Protein AF-A0A4Q1ET13-F1 (afdb_monomer_lite)

pLDDT: mean 77.53, std 10.31, range [45.59, 94.62]

Sequence (91 aa):
FQSIDLSPASIHDIHFLKDIKEQLSDCILLGDKGYLSSEAQVDLFNYANITLETPKRINQKDYKPQFCLFKKHRKRIETLFSQLCDQFMIR

Structure (mmCIF, N/CA/C/O backbone):
data_AF-A0A4Q1ET13-F1
#
_entry.id   AF-A0A4Q1ET13-F1
#
loop_
_atom_site.group_PDB
_atom_site.id
_atom_site.type_symbol
_atom_site.label_atom_id
_atom_site.label_alt_id
_atom_site.label_comp_id
_atom_site.label_asym_id
_atom_site.label_entity_id
_atom_site.label_seq_id
_atom_site.pdbx_PDB_ins_code
_atom_site.Cartn_x
_atom_site.Cartn_y
_atom_site.Cartn_z
_atom_site.occupancy
_atom_site.B_iso_or_equiv
_atom_site.auth_seq_id
_atom_site.auth_comp_id
_atom_site.auth_asym_id
_atom_site.auth_atom_id
_atom_site.pdbx_PDB_model_num
ATOM 1 N N . PHE A 1 1 ? -5.865 -20.126 10.890 1.00 45.59 1 PHE A N 1
ATOM 2 C CA . PHE A 1 1 ? -5.495 -20.345 9.480 1.00 45.59 1 PHE A CA 1
ATOM 3 C C . PHE A 1 1 ? -6.151 -19.249 8.673 1.00 45.59 1 PHE A C 1
ATOM 5 O O . PHE A 1 1 ? -7.343 -19.049 8.848 1.00 45.59 1 PHE A O 1
ATOM 12 N N . GLN A 1 2 ? -5.379 -18.499 7.893 1.00 57.72 2 GLN A N 1
ATOM 13 C CA . GLN A 1 2 ? -5.921 -17.477 7.002 1.00 57.72 2 GLN A CA 1
ATOM 14 C C . GLN A 1 2 ? -6.052 -18.112 5.618 1.00 57.72 2 GLN A C 1
ATOM 16 O O . GLN A 1 2 ? -5.081 -18.704 5.140 1.00 57.72 2 GLN A O 1
ATOM 21 N N . SER A 1 3 ? -7.254 -18.090 5.040 1.00 68.25 3 SER A N 1
ATOM 22 C CA . SER A 1 3 ? -7.478 -18.540 3.665 1.00 68.25 3 SER A CA 1
ATOM 23 C C . SER A 1 3 ? -6.675 -17.647 2.721 1.00 68.25 3 SER A C 1
ATOM 25 O O . SER A 1 3 ? -6.618 -16.431 2.898 1.00 68.25 3 SER A O 1
ATOM 27 N N . ILE A 1 4 ? -5.981 -18.266 1.767 1.00 66.69 4 ILE A N 1
ATOM 28 C CA . ILE A 1 4 ? -5.306 -17.556 0.682 1.00 66.69 4 ILE A CA 1
ATOM 29 C C . ILE A 1 4 ? -6.225 -17.672 -0.523 1.00 66.69 4 ILE A C 1
ATOM 31 O O . ILE A 1 4 ? -6.371 -18.762 -1.074 1.00 66.69 4 ILE A O 1
ATOM 35 N N . ASP A 1 5 ? -6.826 -16.555 -0.912 1.00 74.75 5 ASP A N 1
ATOM 36 C CA . ASP A 1 5 ? -7.670 -16.466 -2.096 1.00 74.75 5 ASP A CA 1
ATOM 37 C C . ASP A 1 5 ? -6.846 -15.934 -3.273 1.00 74.75 5 ASP A C 1
ATOM 39 O O . ASP A 1 5 ? -6.112 -14.950 -3.152 1.00 74.75 5 ASP A O 1
ATOM 43 N N . LEU A 1 6 ? -6.938 -16.619 -4.414 1.00 77.94 6 LEU A N 1
ATOM 44 C CA . LEU A 1 6 ? -6.227 -16.277 -5.644 1.00 77.94 6 LEU A CA 1
ATOM 45 C C . LEU A 1 6 ? -7.247 -15.967 -6.737 1.00 77.94 6 LEU A C 1
ATOM 47 O O . LEU A 1 6 ? -8.114 -16.789 -7.032 1.00 77.94 6 LEU A O 1
ATOM 51 N N . SER A 1 7 ? -7.119 -14.801 -7.364 1.00 78.62 7 SER A N 1
ATOM 52 C CA . SER A 1 7 ? -7.901 -14.424 -8.540 1.00 78.62 7 SER A CA 1
ATOM 53 C C . SER A 1 7 ? -7.060 -14.541 -9.822 1.00 78.62 7 SER A C 1
ATOM 55 O O . SER A 1 7 ? -5.830 -14.442 -9.782 1.00 78.62 7 SER A O 1
ATOM 57 N N . PRO A 1 8 ? -7.694 -14.757 -10.990 1.00 80.50 8 PRO A N 1
ATOM 58 C CA . PRO A 1 8 ? -7.024 -14.622 -12.278 1.00 80.50 8 PRO A CA 1
ATOM 59 C C . PRO A 1 8 ? -6.426 -13.223 -12.461 1.00 80.50 8 PRO A C 1
ATOM 61 O O . PRO A 1 8 ? -7.070 -12.227 -12.138 1.00 80.50 8 PRO A O 1
ATOM 64 N N . ALA A 1 9 ? -5.254 -13.138 -13.096 1.00 75.62 9 ALA A N 1
ATOM 65 C CA . ALA A 1 9 ? -4.559 -11.871 -13.365 1.00 75.62 9 ALA A CA 1
ATOM 66 C C . ALA A 1 9 ? -5.352 -10.877 -14.244 1.00 75.62 9 ALA A C 1
ATOM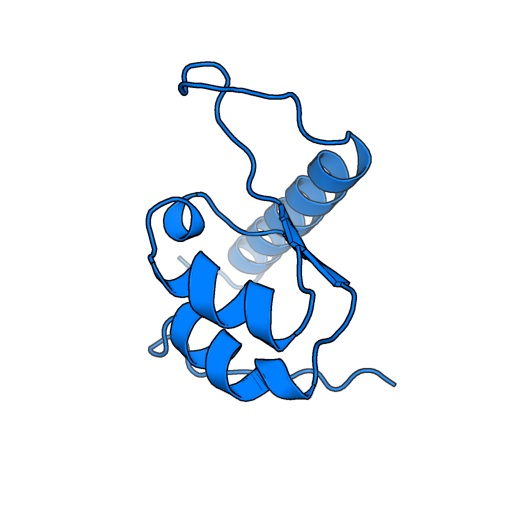 68 O O . ALA A 1 9 ? -4.992 -9.707 -14.336 1.00 75.62 9 ALA A O 1
ATOM 69 N N . SER A 1 10 ? -6.422 -11.329 -14.909 1.00 79.38 10 SER A N 1
ATOM 70 C CA . SER A 1 10 ? -7.329 -10.486 -15.697 1.00 79.38 10 SER A CA 1
ATOM 71 C C . SER A 1 10 ? -8.343 -9.710 -14.852 1.00 79.38 10 SER A C 1
ATOM 73 O O . SER A 1 10 ? -8.999 -8.810 -15.372 1.00 79.38 10 SER A O 1
ATOM 75 N N . ILE A 1 11 ? -8.530 -10.079 -13.582 1.00 76.38 11 ILE A N 1
ATOM 76 C CA . ILE A 1 11 ? -9.456 -9.403 -12.673 1.00 76.38 11 ILE A CA 1
ATOM 77 C C . ILE A 1 11 ? -8.698 -8.292 -11.959 1.00 76.38 11 ILE A C 1
ATOM 79 O O . ILE A 1 11 ? -7.699 -8.547 -11.294 1.00 76.38 11 ILE A O 1
ATOM 83 N N . HIS A 1 12 ? -9.191 -7.059 -12.060 1.00 73.50 12 HIS A N 1
ATOM 84 C CA . HIS A 1 12 ? -8.615 -5.960 -11.296 1.00 73.50 12 HIS A CA 1
ATOM 85 C C . HIS A 1 12 ? -8.851 -6.156 -9.799 1.00 73.50 12 HIS A C 1
ATOM 87 O O . HIS A 1 12 ? -9.973 -6.429 -9.367 1.00 73.50 12 HIS A O 1
ATOM 93 N N . ASP A 1 13 ? -7.814 -5.891 -9.013 1.00 74.44 13 ASP A N 1
ATOM 94 C CA . ASP A 1 13 ? -7.813 -5.958 -7.554 1.00 74.44 13 ASP A CA 1
ATOM 95 C C . ASP A 1 13 ? -9.009 -5.231 -6.905 1.00 74.44 13 ASP A C 1
ATOM 97 O O . ASP A 1 13 ? -9.536 -5.666 -5.888 1.00 74.44 13 ASP A O 1
ATOM 101 N N . ILE A 1 14 ? -9.486 -4.137 -7.515 1.00 73.12 14 ILE A N 1
ATOM 102 C CA . ILE A 1 14 ? -10.648 -3.365 -7.041 1.00 73.12 14 ILE A CA 1
ATOM 103 C C . ILE A 1 14 ? -11.927 -4.212 -7.027 1.00 73.12 14 ILE A C 1
ATOM 105 O O . ILE A 1 14 ? -12.755 -4.059 -6.131 1.00 73.12 14 ILE A O 1
ATOM 109 N N . HIS A 1 15 ? -12.110 -5.091 -8.013 1.00 75.56 15 HIS A N 1
ATOM 110 C CA . HIS A 1 15 ? -13.254 -6.001 -8.046 1.00 75.56 15 HIS A CA 1
ATOM 111 C C . HIS A 1 15 ? -13.088 -7.115 -7.020 1.00 75.56 15 HIS A C 1
ATOM 113 O O . HIS A 1 15 ? -14.029 -7.395 -6.289 1.00 75.56 15 HIS A O 1
ATOM 119 N N . PHE A 1 16 ? -11.876 -7.654 -6.886 1.00 76.88 16 PHE A N 1
ATOM 120 C CA . PHE A 1 16 ? -11.572 -8.655 -5.868 1.00 76.88 16 PHE A CA 1
ATOM 121 C C . PHE A 1 16 ? -11.849 -8.139 -4.447 1.00 76.88 16 PHE A C 1
ATOM 123 O O . PHE A 1 16 ? -12.463 -8.829 -3.638 1.00 76.88 16 PHE A O 1
ATOM 130 N N . LEU A 1 17 ? -11.497 -6.879 -4.167 1.00 73.81 17 LEU A N 1
ATOM 131 C CA . LEU A 1 17 ? -11.798 -6.213 -2.899 1.00 73.81 17 LEU A CA 1
ATOM 132 C C . LEU A 1 17 ? -13.299 -6.156 -2.578 1.00 73.81 17 LEU A C 1
ATOM 134 O O . LEU A 1 17 ? -13.659 -6.200 -1.405 1.00 73.81 17 LEU A O 1
ATOM 138 N N . LYS A 1 18 ? -14.181 -6.068 -3.585 1.00 72.88 18 LYS A N 1
ATOM 139 C CA . LYS A 1 18 ? -15.638 -6.075 -3.364 1.00 72.88 18 LYS A CA 1
ATOM 140 C C . LYS A 1 18 ? -16.148 -7.433 -2.898 1.00 72.88 18 LYS A C 1
ATOM 142 O O . LYS A 1 18 ? -17.103 -7.458 -2.127 1.00 72.88 18 LYS A O 1
ATOM 147 N N . ASP A 1 19 ? -15.514 -8.513 -3.337 1.00 74.62 19 ASP A N 1
ATOM 148 C CA . ASP A 1 19 ? -15.926 -9.880 -3.014 1.00 74.62 19 ASP A CA 1
ATOM 149 C C . ASP A 1 19 ? -15.425 -10.300 -1.626 1.00 74.62 19 ASP A C 1
ATOM 151 O O . ASP A 1 19 ? -16.124 -10.988 -0.887 1.00 74.62 19 ASP A O 1
ATOM 155 N N . ILE A 1 20 ? -14.241 -9.824 -1.225 1.00 73.81 20 ILE A N 1
ATOM 156 C CA . ILE A 1 20 ? -13.649 -10.144 0.084 1.00 73.81 20 ILE A CA 1
ATOM 157 C C . ILE A 1 20 ? -14.005 -9.139 1.188 1.00 73.81 20 ILE A C 1
ATOM 159 O O . ILE A 1 20 ? -13.627 -9.343 2.341 1.00 73.81 20 ILE A O 1
ATOM 163 N N . LYS A 1 21 ? -14.732 -8.057 0.872 1.00 71.06 21 LYS A N 1
ATOM 164 C CA . LYS A 1 21 ? -15.092 -7.001 1.842 1.00 71.06 21 LYS A CA 1
ATOM 165 C C . LYS A 1 21 ? -15.841 -7.532 3.068 1.00 71.06 21 LYS A C 1
ATOM 167 O O . LYS A 1 21 ? -15.761 -6.932 4.126 1.00 71.06 21 LYS A O 1
ATOM 172 N N . GLU A 1 22 ? -16.591 -8.624 2.918 1.00 71.44 22 GLU A N 1
ATOM 173 C CA . GLU A 1 22 ? -17.354 -9.233 4.017 1.00 71.44 22 GLU A CA 1
ATOM 174 C C . GLU A 1 22 ? -16.468 -10.097 4.926 1.00 71.44 22 GLU A C 1
ATOM 176 O O . GLU A 1 22 ? -16.835 -10.382 6.061 1.00 71.44 22 GLU A O 1
ATOM 181 N N . GLN A 1 23 ? -15.290 -10.495 4.439 1.00 73.62 23 GLN A N 1
ATOM 182 C CA . GLN A 1 23 ? -14.315 -11.303 5.173 1.00 73.62 23 GLN A CA 1
ATOM 183 C C . GLN A 1 23 ? -13.213 -10.453 5.820 1.00 73.62 23 GLN A C 1
ATOM 185 O O . G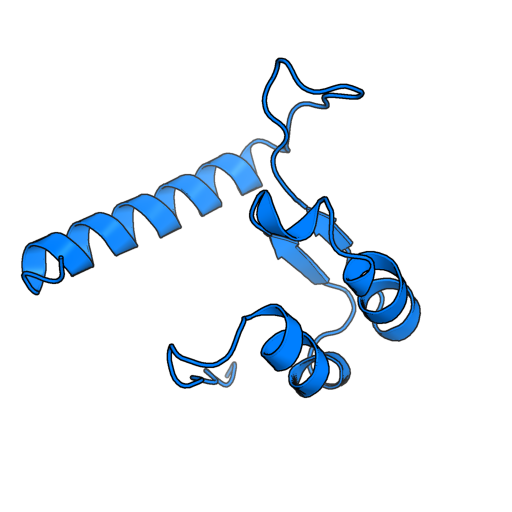LN A 1 23 ? -12.513 -10.920 6.719 1.00 73.62 23 GLN A O 1
ATOM 190 N N . LEU A 1 24 ? -13.036 -9.215 5.356 1.00 72.88 24 LEU A N 1
ATOM 191 C CA . LEU A 1 24 ? -12.068 -8.263 5.881 1.00 72.88 24 LEU A CA 1
ATOM 192 C C . LEU A 1 24 ? -12.794 -7.201 6.704 1.00 72.88 24 LEU A C 1
ATOM 194 O O . LEU A 1 24 ? -13.523 -6.393 6.148 1.00 72.88 24 LEU A O 1
ATOM 198 N N . SER A 1 25 ? -12.551 -7.154 8.011 1.00 74.25 25 SER A N 1
ATOM 199 C CA . SER A 1 25 ? -13.022 -6.071 8.877 1.00 74.25 25 SER A CA 1
ATOM 200 C C . SER A 1 25 ? -11.899 -5.572 9.785 1.00 74.25 25 SER A C 1
ATOM 202 O O . SER A 1 25 ? -10.970 -6.320 10.100 1.00 74.25 25 SER A O 1
ATOM 204 N N . ASP A 1 26 ? -11.971 -4.299 10.185 1.00 78.69 26 ASP A N 1
ATOM 205 C CA . ASP A 1 26 ? -11.079 -3.672 11.177 1.00 78.69 26 ASP A CA 1
ATOM 206 C C . ASP A 1 26 ? -9.574 -3.807 10.871 1.00 78.69 26 ASP A C 1
ATOM 208 O O . ASP A 1 26 ? -8.750 -4.067 11.753 1.00 78.69 26 ASP A O 1
ATOM 212 N N . CYS A 1 27 ? -9.186 -3.639 9.604 1.00 80.12 27 CYS A N 1
ATOM 213 C CA . CYS A 1 27 ? -7.800 -3.817 9.174 1.00 80.12 27 CYS A CA 1
ATOM 214 C C . CYS A 1 27 ? -7.251 -2.632 8.368 1.00 80.12 27 CYS A C 1
ATOM 216 O O . CYS A 1 27 ? -7.981 -1.771 7.873 1.00 80.12 27 CYS A O 1
ATOM 218 N N . ILE A 1 28 ? -5.920 -2.586 8.248 1.00 79.94 28 ILE A N 1
ATOM 219 C CA . ILE A 1 28 ? -5.211 -1.597 7.432 1.00 79.94 28 ILE A CA 1
ATOM 220 C C . ILE A 1 28 ? -4.769 -2.272 6.136 1.00 79.94 28 ILE A C 1
ATOM 222 O O . ILE A 1 28 ? -3.940 -3.184 6.153 1.00 79.94 28 ILE A O 1
ATOM 226 N N . LEU A 1 29 ? -5.299 -1.797 5.013 1.00 80.62 29 LEU A N 1
ATOM 227 C CA . LEU A 1 29 ? -4.939 -2.260 3.681 1.00 80.62 29 LEU A CA 1
ATOM 228 C C . LEU A 1 29 ? -3.794 -1.403 3.130 1.00 80.62 29 LEU A C 1
ATOM 230 O O . LEU A 1 29 ? -3.911 -0.183 3.030 1.00 80.62 29 LEU A O 1
ATOM 234 N N . LEU A 1 30 ? -2.680 -2.031 2.754 1.00 81.38 30 LEU A N 1
ATOM 235 C CA . LEU A 1 30 ? -1.552 -1.343 2.121 1.00 81.38 30 LEU A CA 1
ATOM 236 C C . LEU A 1 30 ? -1.747 -1.323 0.604 1.00 81.38 30 LEU A C 1
ATOM 238 O O . LEU A 1 30 ? -1.463 -2.305 -0.077 1.00 81.38 30 LEU A O 1
ATOM 242 N N . GLY A 1 31 ? -2.236 -0.197 0.091 1.00 78.88 31 GLY A N 1
ATOM 243 C CA . GLY A 1 31 ? -2.542 -0.014 -1.325 1.00 78.88 31 GLY A CA 1
ATOM 244 C C . GLY A 1 31 ? -1.389 0.563 -2.138 1.00 78.88 31 GLY A C 1
ATOM 245 O O . GLY A 1 31 ? -0.410 1.100 -1.605 1.00 78.88 31 GLY A O 1
ATOM 246 N N . ASP A 1 32 ? -1.533 0.491 -3.460 1.00 76.31 32 ASP A N 1
ATOM 247 C CA . ASP A 1 32 ? -0.670 1.212 -4.392 1.00 76.31 32 ASP A CA 1
ATOM 248 C C . ASP A 1 32 ? -1.289 2.528 -4.883 1.00 76.31 32 ASP A C 1
ATOM 250 O O . ASP A 1 32 ? -2.461 2.818 -4.650 1.00 76.31 32 ASP A O 1
ATOM 254 N N . LYS A 1 33 ? -0.505 3.363 -5.571 1.00 71.38 33 LYS A N 1
ATOM 255 C CA . LYS A 1 33 ? -0.944 4.698 -6.011 1.00 71.38 33 LYS A CA 1
ATOM 256 C C . LYS A 1 33 ? -2.237 4.666 -6.841 1.00 71.38 33 LYS A C 1
ATOM 258 O O . LYS A 1 33 ? -2.999 5.630 -6.787 1.00 71.38 33 LYS A O 1
ATOM 263 N N . GLY A 1 34 ? -2.487 3.583 -7.583 1.00 70.25 34 GLY A N 1
ATOM 264 C CA . GLY A 1 34 ? -3.717 3.388 -8.363 1.00 70.25 34 GLY A CA 1
ATOM 265 C C . GLY A 1 34 ? -5.002 3.485 -7.532 1.00 70.25 34 GLY A C 1
ATOM 266 O O . GLY A 1 34 ? -6.044 3.848 -8.067 1.00 70.25 34 GLY A O 1
ATOM 267 N N . TYR A 1 35 ? -4.906 3.277 -6.217 1.00 72.19 35 TYR A N 1
ATOM 268 C CA . TYR A 1 35 ? -6.028 3.361 -5.289 1.00 72.19 35 TYR A CA 1
ATOM 269 C C . TYR A 1 35 ? -6.304 4.779 -4.754 1.00 72.19 35 TYR A C 1
ATOM 271 O O . TYR A 1 35 ? -7.284 4.981 -4.037 1.00 72.19 35 TYR A O 1
ATOM 279 N N . LEU A 1 36 ? -5.464 5.779 -5.068 1.00 69.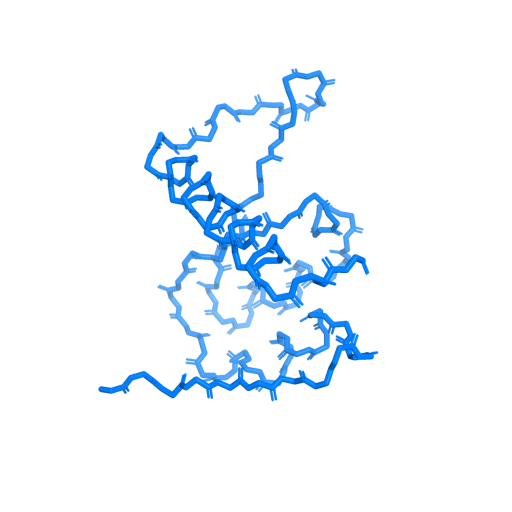88 36 LEU A N 1
ATOM 280 C CA . LEU A 1 36 ? -5.675 7.173 -4.632 1.00 69.88 36 LEU A CA 1
ATOM 281 C C . LEU A 1 36 ? -6.781 7.890 -5.416 1.00 69.88 36 LEU A C 1
ATOM 283 O O . LEU A 1 36 ? -7.350 8.849 -4.906 1.00 69.88 36 LEU A O 1
ATOM 287 N N . SER A 1 37 ? -7.025 7.488 -6.664 1.00 65.44 37 SER A N 1
ATOM 288 C CA . SER A 1 37 ? -7.952 8.164 -7.585 1.00 65.44 37 SER A CA 1
ATOM 289 C C . SER A 1 37 ? -9.292 7.455 -7.743 1.00 65.44 37 SER A C 1
ATOM 291 O O . SER A 1 37 ? -10.182 7.977 -8.404 1.00 65.44 37 SER A O 1
ATOM 293 N N . SER A 1 38 ? -9.430 6.253 -7.196 1.00 60.28 38 SER A N 1
ATOM 294 C CA . SER A 1 38 ? -10.620 5.431 -7.367 1.00 60.28 38 SER A CA 1
ATOM 295 C C . SER A 1 38 ? -11.679 5.773 -6.319 1.00 60.28 38 SER A C 1
ATOM 297 O O . SER A 1 38 ? -11.447 5.610 -5.122 1.00 60.28 38 SER A O 1
ATOM 299 N N . GLU A 1 39 ? -12.872 6.150 -6.785 1.00 59.28 39 GLU A N 1
ATOM 300 C CA . GLU A 1 39 ? -14.110 6.309 -5.993 1.00 59.28 39 GLU A CA 1
ATOM 301 C C . GLU A 1 39 ? -14.431 5.069 -5.136 1.00 59.28 39 GLU A C 1
ATOM 303 O O . GLU A 1 39 ? -15.105 5.171 -4.115 1.00 59.28 39 GLU A O 1
ATOM 308 N N . ALA A 1 40 ? -13.852 3.915 -5.491 1.00 56.88 40 ALA A N 1
ATOM 309 C CA . ALA A 1 40 ? -13.860 2.673 -4.722 1.00 56.88 40 ALA A CA 1
ATOM 310 C C . ALA A 1 40 ? -13.390 2.821 -3.262 1.00 56.88 40 ALA A C 1
ATOM 312 O O . ALA A 1 40 ? -13.745 1.979 -2.440 1.00 56.88 40 ALA A O 1
ATOM 313 N N . GLN A 1 41 ? -12.636 3.877 -2.922 1.00 57.31 41 GLN A N 1
ATOM 314 C CA . GLN A 1 41 ? -12.320 4.191 -1.528 1.00 57.31 41 GLN A CA 1
ATOM 315 C C . GLN A 1 41 ? -13.588 4.361 -0.678 1.00 57.31 41 GLN A C 1
ATOM 317 O O . GLN A 1 41 ? -13.690 3.820 0.417 1.00 57.31 41 GLN A O 1
ATOM 322 N N . VAL A 1 42 ? -14.582 5.095 -1.175 1.00 56.88 42 VAL A N 1
ATOM 323 C CA . VAL A 1 42 ? -15.702 5.534 -0.334 1.00 56.88 42 VAL A CA 1
ATOM 324 C C . VAL A 1 42 ? -16.605 4.361 0.053 1.00 56.88 42 VAL A C 1
ATOM 326 O O . VAL A 1 42 ? -17.037 4.277 1.201 1.00 56.88 42 VAL A O 1
ATOM 329 N N . ASP A 1 43 ? -16.831 3.413 -0.855 1.00 61.28 43 ASP A N 1
ATOM 330 C CA . ASP A 1 43 ? -17.737 2.289 -0.595 1.00 61.28 43 ASP A CA 1
ATOM 331 C C . ASP A 1 43 ? -17.095 1.163 0.224 1.00 61.28 43 ASP A C 1
ATOM 333 O O . ASP A 1 43 ? -17.757 0.572 1.079 1.00 61.28 43 ASP A O 1
ATOM 337 N N . LEU A 1 44 ? -15.810 0.859 0.005 1.00 61.38 44 LEU A N 1
ATOM 338 C CA . LEU A 1 44 ? -15.150 -0.235 0.727 1.00 61.38 44 LEU A CA 1
ATOM 339 C C . LEU A 1 44 ? -14.881 0.123 2.198 1.00 61.38 44 LEU A C 1
ATOM 341 O O . LEU A 1 44 ? -15.002 -0.729 3.077 1.00 61.38 44 LEU A O 1
ATOM 345 N N . PHE A 1 45 ? -14.534 1.383 2.476 1.00 64.06 45 PHE A N 1
ATOM 346 C CA . PHE A 1 45 ? -14.105 1.811 3.812 1.00 64.06 45 PHE A CA 1
ATOM 347 C C . PHE A 1 45 ? -15.272 2.099 4.750 1.00 64.06 45 PHE A C 1
ATOM 349 O O . PHE A 1 45 ? -15.190 1.772 5.932 1.00 64.06 45 PHE A O 1
ATOM 356 N N . ASN A 1 46 ? -16.376 2.639 4.224 1.00 62.09 46 ASN A N 1
ATOM 357 C CA . ASN A 1 46 ? -17.566 2.920 5.028 1.00 62.09 46 ASN A CA 1
ATOM 358 C C . ASN A 1 46 ? -18.309 1.644 5.452 1.00 62.09 46 ASN A C 1
ATOM 360 O O . ASN A 1 46 ? -18.952 1.644 6.497 1.00 62.09 46 ASN A O 1
ATOM 364 N N . TYR A 1 47 ? -18.229 0.565 4.665 1.00 63.56 47 TYR A N 1
ATOM 365 C CA . TYR A 1 47 ? -18.959 -0.673 4.957 1.00 63.56 47 TYR A CA 1
ATOM 366 C C . TYR A 1 47 ? -18.212 -1.616 5.917 1.00 63.56 47 TYR A C 1
ATOM 368 O O . TYR A 1 47 ? -18.849 -2.259 6.744 1.00 63.56 47 TYR A O 1
ATOM 376 N N . ALA A 1 48 ? -16.878 -1.695 5.827 1.00 66.81 48 ALA A N 1
ATOM 377 C CA . ALA A 1 48 ? -16.082 -2.729 6.504 1.00 66.81 48 ALA A CA 1
ATOM 378 C C . ALA A 1 48 ? -15.033 -2.200 7.511 1.00 66.81 48 ALA A C 1
ATOM 380 O O . ALA A 1 48 ? -14.242 -2.973 8.050 1.00 66.81 48 ALA A O 1
ATOM 381 N N . ASN A 1 49 ? -15.002 -0.885 7.771 1.00 72.44 49 ASN A N 1
ATOM 382 C CA . ASN A 1 49 ? -14.020 -0.229 8.651 1.00 72.44 49 ASN A CA 1
ATOM 383 C C . ASN A 1 49 ? -12.551 -0.536 8.279 1.00 72.44 49 ASN A C 1
ATOM 385 O O . ASN A 1 49 ? -11.680 -0.725 9.129 1.00 72.44 49 ASN A O 1
ATOM 389 N N . ILE A 1 50 ? -12.273 -0.615 6.977 1.00 75.94 50 ILE A N 1
ATOM 390 C CA . ILE A 1 50 ? -10.928 -0.848 6.447 1.00 75.94 50 ILE A CA 1
ATOM 391 C C . ILE A 1 50 ? -10.263 0.505 6.194 1.00 75.94 50 ILE A C 1
ATOM 393 O O . ILE A 1 50 ? -10.838 1.370 5.539 1.00 75.94 50 ILE A O 1
ATOM 397 N N . THR A 1 51 ? -9.031 0.687 6.669 1.00 75.81 51 THR A N 1
ATOM 398 C CA . THR A 1 51 ? -8.239 1.896 6.389 1.00 75.81 51 THR A CA 1
ATOM 399 C C . THR A 1 51 ? -7.233 1.622 5.280 1.00 75.81 51 THR A C 1
ATOM 401 O O . THR A 1 51 ? -6.360 0.772 5.435 1.00 75.81 51 THR A O 1
ATOM 404 N N . LEU A 1 52 ? -7.310 2.353 4.168 1.00 77.56 52 LEU A N 1
ATOM 405 C CA . LEU A 1 52 ? -6.334 2.229 3.086 1.00 77.56 52 LEU A CA 1
ATOM 406 C C . LEU A 1 52 ? -5.151 3.175 3.282 1.00 77.56 52 LEU A C 1
ATOM 408 O O . LEU A 1 52 ? -5.254 4.393 3.137 1.00 77.56 52 LEU A O 1
ATOM 412 N N . GLU A 1 53 ? -3.991 2.581 3.510 1.00 79.75 53 GLU A N 1
ATOM 413 C CA . GLU A 1 53 ? -2.712 3.266 3.604 1.00 79.75 53 GLU A CA 1
ATOM 414 C C . GLU A 1 53 ? -1.976 3.174 2.269 1.00 79.75 53 GLU A C 1
ATOM 416 O O . GLU A 1 53 ? -1.387 2.151 1.913 1.00 79.75 53 GLU A O 1
ATOM 421 N N . THR A 1 54 ? -2.007 4.273 1.514 1.00 78.81 54 THR A N 1
ATOM 422 C CA . THR A 1 54 ? -1.315 4.379 0.226 1.00 78.81 54 THR A CA 1
ATOM 423 C C . THR A 1 54 ? -0.143 5.353 0.336 1.00 78.81 54 THR A C 1
ATOM 425 O O . THR A 1 54 ? -0.344 6.511 0.714 1.00 78.81 54 THR A O 1
ATOM 428 N N . PRO A 1 55 ? 1.092 4.946 -0.015 1.00 80.31 55 PRO A N 1
ATOM 429 C CA . PRO A 1 55 ? 2.236 5.840 0.057 1.00 80.31 55 PRO A CA 1
ATOM 430 C C . PRO A 1 55 ? 2.092 6.980 -0.957 1.00 80.31 55 PRO A C 1
ATOM 432 O O . PRO A 1 55 ? 2.002 6.763 -2.167 1.00 80.31 55 PRO A O 1
ATOM 435 N N . LYS A 1 56 ? 2.128 8.220 -0.465 1.00 79.69 56 LYS A N 1
ATOM 436 C CA . LYS A 1 56 ? 2.266 9.407 -1.314 1.00 79.69 56 LYS A CA 1
ATOM 437 C C . LYS A 1 56 ? 3.739 9.683 -1.608 1.00 79.69 56 LYS A C 1
ATOM 439 O O . LYS A 1 56 ? 4.607 9.507 -0.753 1.00 79.69 56 LYS A O 1
ATOM 444 N N . ARG A 1 57 ? 4.029 10.162 -2.817 1.00 79.12 57 ARG A N 1
ATOM 445 C CA . ARG A 1 57 ? 5.343 10.715 -3.173 1.00 79.12 57 ARG A CA 1
ATOM 446 C C . ARG A 1 57 ? 5.519 12.084 -2.514 1.00 79.12 57 ARG A C 1
ATOM 448 O O . ARG A 1 57 ? 4.548 12.814 -2.337 1.00 79.12 57 ARG A O 1
ATOM 455 N N . ILE A 1 58 ? 6.764 12.449 -2.208 1.00 83.56 58 ILE A N 1
ATOM 456 C CA . ILE A 1 58 ? 7.106 13.697 -1.500 1.00 83.56 58 ILE A CA 1
ATOM 457 C C . ILE A 1 58 ? 6.634 14.968 -2.222 1.00 83.56 58 ILE A C 1
ATOM 459 O O . ILE A 1 58 ? 6.378 15.984 -1.592 1.00 83.56 58 ILE A O 1
ATOM 463 N N . ASN A 1 59 ? 6.496 14.899 -3.545 1.00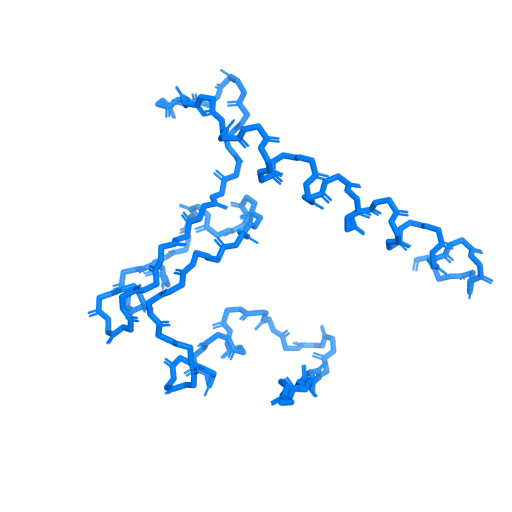 82.62 59 ASN A N 1
ATOM 464 C CA . ASN A 1 59 ? 6.060 15.998 -4.401 1.00 82.62 59 ASN A CA 1
ATOM 465 C C . ASN A 1 59 ? 4.538 16.033 -4.637 1.00 82.62 59 ASN A C 1
ATOM 467 O O . ASN A 1 59 ? 4.069 16.858 -5.418 1.00 82.62 59 ASN A O 1
ATOM 471 N N . GLN A 1 60 ? 3.762 15.137 -4.021 1.00 81.81 60 GLN A N 1
ATOM 472 C CA . GLN A 1 60 ? 2.302 15.173 -4.108 1.00 81.81 60 GLN A CA 1
ATOM 473 C C . GLN A 1 60 ? 1.710 16.123 -3.068 1.00 81.81 60 GLN A C 1
ATOM 475 O O . GLN A 1 60 ? 2.223 16.264 -1.958 1.00 81.81 60 GLN A O 1
ATOM 480 N N . LYS A 1 61 ? 0.579 16.739 -3.423 1.00 79.25 61 LYS A N 1
ATOM 481 C CA . LYS A 1 61 ? -0.193 17.586 -2.514 1.00 79.25 61 LYS A CA 1
ATOM 482 C C . LYS A 1 61 ? -0.639 16.781 -1.281 1.00 79.25 61 LYS A C 1
ATOM 484 O O . LYS A 1 61 ? -1.007 15.604 -1.386 1.00 79.25 61 LYS A O 1
ATOM 489 N N . ASP A 1 62 ? -0.567 17.417 -0.113 1.00 82.69 62 ASP A N 1
ATOM 490 C CA . ASP A 1 62 ? -0.897 16.821 1.188 1.00 82.69 62 ASP A CA 1
ATOM 491 C C . ASP A 1 62 ? -0.081 15.554 1.490 1.00 82.69 62 ASP A C 1
ATOM 493 O O . ASP A 1 62 ? -0.611 14.542 1.969 1.00 82.69 62 ASP A O 1
ATOM 497 N N . TYR A 1 63 ? 1.208 15.581 1.140 1.00 83.94 63 TYR A N 1
ATOM 498 C CA . TYR A 1 63 ? 2.151 14.537 1.513 1.00 83.94 63 TYR A CA 1
ATOM 499 C C . TYR A 1 63 ? 2.264 14.449 3.036 1.00 83.94 63 TYR A C 1
ATOM 501 O O . TYR A 1 63 ? 2.521 15.437 3.725 1.00 83.94 63 TYR A O 1
ATOM 509 N N . LYS A 1 64 ? 2.121 13.228 3.546 1.00 83.25 64 LYS A N 1
ATOM 510 C CA . LYS A 1 64 ? 2.464 12.870 4.916 1.00 83.25 64 LYS A CA 1
ATOM 511 C C . LYS A 1 64 ? 3.432 11.691 4.866 1.00 83.25 64 LYS A C 1
ATOM 513 O O . LYS A 1 64 ? 3.228 10.785 4.053 1.00 83.25 64 LYS A O 1
ATOM 518 N N . PRO A 1 65 ? 4.489 11.691 5.692 1.00 82.81 65 PRO A N 1
ATOM 519 C CA . PRO A 1 65 ? 5.391 10.556 5.764 1.00 82.81 65 PRO A CA 1
ATOM 520 C C . PRO A 1 65 ? 4.625 9.317 6.239 1.00 82.81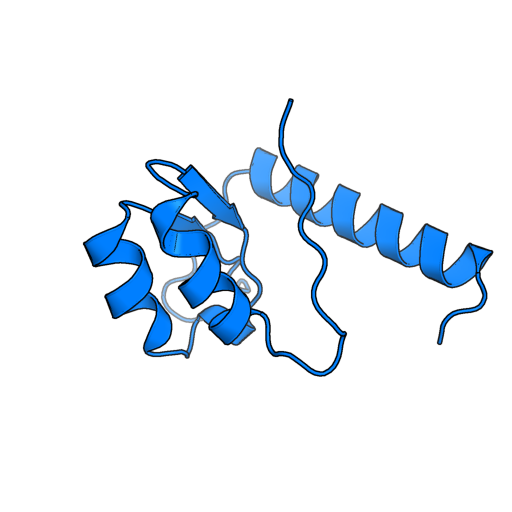 65 PRO A C 1
ATOM 522 O O . PRO A 1 65 ? 3.969 9.344 7.277 1.00 82.81 65 PRO A O 1
ATOM 525 N N . GLN A 1 66 ? 4.716 8.233 5.468 1.00 82.31 66 GLN A N 1
ATOM 526 C CA . GLN A 1 66 ? 4.119 6.954 5.841 1.00 82.31 66 GLN A CA 1
ATOM 527 C C . GLN A 1 66 ? 4.831 6.371 7.067 1.00 82.31 66 GLN A C 1
ATOM 529 O O . GLN A 1 66 ? 6.053 6.501 7.214 1.00 82.31 66 GLN A O 1
ATOM 534 N N . PHE A 1 67 ? 4.075 5.676 7.917 1.00 86.88 67 PHE A N 1
ATOM 535 C CA . PHE A 1 67 ? 4.626 4.971 9.067 1.00 86.88 67 PHE A CA 1
ATOM 536 C C . PHE A 1 67 ? 5.755 4.013 8.653 1.00 86.88 67 PHE A C 1
ATOM 538 O O . PHE A 1 67 ? 5.647 3.245 7.691 1.00 86.88 67 PHE A O 1
ATOM 545 N N . CYS A 1 68 ? 6.872 4.064 9.381 1.00 85.88 68 CYS A N 1
ATOM 546 C CA . CYS A 1 68 ? 8.123 3.432 8.961 1.00 85.88 68 CYS A CA 1
ATOM 547 C C . CYS A 1 68 ? 8.014 1.907 8.809 1.00 85.88 68 CYS A C 1
ATOM 549 O O . CYS A 1 68 ? 8.686 1.328 7.950 1.00 85.88 68 CYS A O 1
ATOM 551 N N . LEU A 1 69 ? 7.152 1.256 9.598 1.00 88.00 69 LEU A N 1
ATOM 552 C CA . LEU A 1 69 ? 6.918 -0.182 9.501 1.00 88.00 69 LEU A CA 1
ATOM 553 C C . LEU A 1 69 ? 6.220 -0.553 8.191 1.00 88.00 69 LEU A C 1
ATOM 555 O O . LEU A 1 69 ? 6.686 -1.475 7.525 1.00 88.00 69 LEU A O 1
ATOM 559 N N . PHE A 1 70 ? 5.196 0.187 7.759 1.00 87.00 70 PHE A N 1
ATOM 560 C CA . PHE A 1 70 ? 4.512 -0.073 6.485 1.00 87.00 70 PHE A CA 1
ATOM 561 C C . PHE A 1 70 ? 5.456 0.069 5.294 1.00 87.00 70 PHE A C 1
ATOM 563 O O . PHE A 1 70 ? 5.495 -0.804 4.428 1.00 87.00 70 PHE A O 1
ATOM 570 N N . LYS A 1 71 ? 6.324 1.088 5.320 1.00 85.00 71 LYS A N 1
ATOM 571 C CA . LYS A 1 71 ? 7.372 1.263 4.307 1.00 85.00 71 LYS A CA 1
ATOM 572 C C . LYS A 1 71 ? 8.326 0.063 4.239 1.00 85.00 71 LYS A C 1
ATOM 574 O O . LYS A 1 71 ? 8.677 -0.380 3.146 1.00 85.00 71 LYS A O 1
ATOM 579 N N . LYS A 1 72 ? 8.749 -0.477 5.391 1.00 89.25 72 LYS A N 1
ATOM 580 C CA . LYS A 1 72 ? 9.607 -1.677 5.447 1.00 89.25 72 LYS A CA 1
ATOM 581 C C . LYS A 1 72 ? 8.892 -2.917 4.904 1.00 89.25 72 LYS A C 1
ATOM 583 O O . LYS A 1 72 ? 9.502 -3.673 4.153 1.00 89.25 72 LYS A O 1
ATOM 588 N N . HIS A 1 73 ? 7.620 -3.109 5.257 1.00 89.69 73 HIS A N 1
ATOM 589 C CA . HIS A 1 73 ? 6.832 -4.259 4.808 1.00 89.69 73 HIS A CA 1
ATOM 590 C C . HIS A 1 73 ? 6.601 -4.223 3.297 1.00 89.69 73 HIS A C 1
ATOM 592 O O . HIS A 1 73 ? 6.919 -5.203 2.629 1.00 89.69 73 HIS A O 1
ATOM 598 N N . ARG A 1 74 ? 6.180 -3.077 2.739 1.00 87.75 74 ARG A N 1
ATOM 599 C CA . ARG A 1 74 ? 6.054 -2.900 1.282 1.00 87.75 74 ARG A CA 1
ATOM 600 C C . ARG A 1 74 ? 7.345 -3.236 0.554 1.00 87.75 74 ARG A C 1
ATOM 602 O O . ARG A 1 74 ? 7.338 -4.066 -0.345 1.00 87.75 74 ARG A O 1
ATOM 609 N N . LYS A 1 75 ? 8.467 -2.658 0.994 1.00 88.75 75 LYS A N 1
ATOM 610 C CA . LYS A 1 75 ? 9.761 -2.900 0.349 1.00 88.75 75 LYS A CA 1
ATOM 611 C C . LYS A 1 75 ? 10.148 -4.379 0.380 1.00 88.75 75 LYS A C 1
ATOM 613 O O . LYS A 1 75 ? 10.710 -4.876 -0.589 1.00 88.75 75 LYS A O 1
ATOM 618 N N . ARG A 1 76 ? 9.844 -5.090 1.471 1.00 93.12 76 ARG A N 1
ATO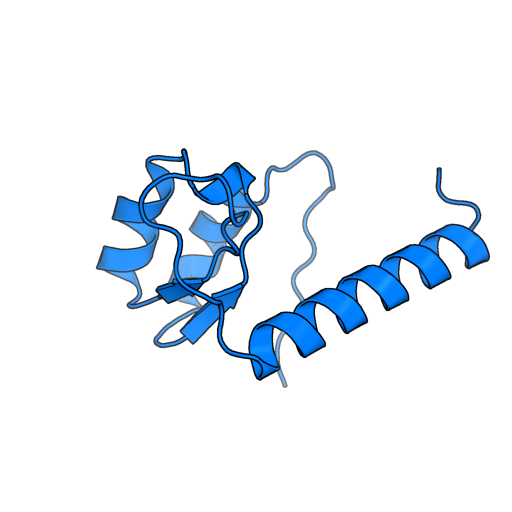M 619 C CA . ARG A 1 76 ? 10.094 -6.533 1.582 1.00 93.12 76 ARG A CA 1
ATOM 620 C C . ARG A 1 76 ? 9.222 -7.338 0.618 1.00 93.12 76 ARG A C 1
ATOM 622 O O . ARG A 1 76 ? 9.747 -8.239 -0.023 1.00 93.12 76 ARG A O 1
ATOM 629 N N . ILE A 1 77 ? 7.937 -6.999 0.506 1.00 89.06 77 ILE A N 1
ATOM 630 C CA . ILE A 1 77 ? 6.999 -7.630 -0.432 1.00 89.06 77 ILE A CA 1
ATOM 631 C C . ILE A 1 77 ? 7.469 -7.413 -1.877 1.00 89.06 77 ILE A C 1
ATOM 633 O O . ILE A 1 77 ? 7.645 -8.380 -2.607 1.00 89.06 77 ILE A O 1
ATOM 637 N N . GLU A 1 78 ? 7.767 -6.170 -2.261 1.00 89.38 78 GLU A N 1
ATOM 638 C CA . GLU A 1 78 ? 8.281 -5.820 -3.595 1.00 89.38 78 GLU A CA 1
ATOM 639 C C . GLU A 1 78 ? 9.596 -6.546 -3.910 1.00 89.38 78 GLU A C 1
ATOM 641 O O . GLU A 1 78 ? 9.744 -7.118 -4.984 1.00 89.38 78 GLU A O 1
ATOM 646 N N . THR A 1 79 ? 10.530 -6.581 -2.951 1.00 94.00 79 THR A N 1
ATOM 647 C CA . THR A 1 79 ? 11.816 -7.280 -3.116 1.00 94.00 79 THR A CA 1
ATOM 648 C C . THR A 1 79 ? 11.610 -8.777 -3.336 1.00 94.00 79 THR A C 1
ATOM 650 O O . THR A 1 79 ? 12.252 -9.358 -4.207 1.00 94.00 79 THR A O 1
ATOM 653 N N . LEU A 1 80 ? 10.710 -9.399 -2.567 1.00 93.88 80 LEU A N 1
ATOM 654 C CA . LEU A 1 80 ? 10.381 -10.812 -2.725 1.00 93.88 80 LEU A CA 1
ATOM 655 C C . LEU A 1 80 ? 9.765 -11.078 -4.101 1.00 93.88 80 LEU A C 1
ATOM 657 O O . LEU A 1 80 ? 10.181 -12.015 -4.771 1.00 93.88 80 LEU A O 1
ATOM 661 N N . PHE A 1 81 ? 8.828 -10.241 -4.552 1.00 88.94 81 PHE A N 1
ATOM 662 C CA . PHE A 1 81 ? 8.250 -10.374 -5.889 1.00 88.94 81 PHE A CA 1
ATOM 663 C C . PHE A 1 81 ? 9.305 -10.253 -6.989 1.00 88.94 81 PHE A C 1
ATOM 665 O O . PHE A 1 81 ? 9.322 -11.097 -7.876 1.00 88.94 81 PHE A O 1
ATOM 672 N N . SER A 1 82 ? 10.223 -9.282 -6.918 1.00 89.50 82 SER A N 1
ATOM 673 C CA . SER A 1 82 ? 11.312 -9.169 -7.900 1.00 89.50 82 SER A CA 1
ATOM 674 C C . SER A 1 82 ? 12.198 -10.415 -7.925 1.00 89.50 82 SER A C 1
ATOM 676 O O . SER A 1 82 ? 12.470 -10.940 -8.997 1.00 89.50 82 SER A O 1
ATOM 678 N N . GLN A 1 83 ? 12.576 -10.941 -6.755 1.00 94.06 83 GLN A N 1
ATOM 679 C CA . GLN A 1 83 ? 13.365 -12.174 -6.660 1.00 94.06 83 GLN A CA 1
ATOM 680 C C . GLN A 1 83 ? 12.636 -13.380 -7.257 1.00 94.06 83 GLN A C 1
ATOM 682 O O . GLN A 1 83 ? 13.252 -14.191 -7.944 1.00 94.06 83 GLN A O 1
ATOM 687 N N . LEU A 1 84 ? 11.330 -13.502 -7.006 1.00 92.69 84 LEU A N 1
ATOM 688 C CA . LEU A 1 84 ? 10.515 -14.571 -7.576 1.00 92.69 84 LEU A CA 1
ATOM 689 C C . LEU A 1 84 ? 10.399 -14.417 -9.097 1.00 92.69 84 LEU A C 1
ATOM 691 O O . LEU A 1 84 ? 10.586 -15.395 -9.814 1.00 92.69 84 LEU A O 1
ATOM 695 N N . CYS A 1 85 ? 10.153 -13.207 -9.603 1.00 91.44 85 CYS A N 1
ATOM 696 C CA . CYS A 1 85 ? 10.120 -12.956 -11.044 1.00 91.44 85 CYS A CA 1
ATOM 697 C C . CYS A 1 85 ? 11.450 -13.325 -11.712 1.00 91.44 85 CYS A C 1
ATOM 699 O O . CYS A 1 85 ? 11.436 -14.014 -12.731 1.00 91.44 85 CYS A O 1
ATOM 701 N N . ASP A 1 86 ? 12.583 -12.953 -11.107 1.00 92.19 86 ASP A N 1
ATOM 702 C CA . ASP A 1 86 ? 13.919 -13.307 -11.599 1.00 92.19 86 ASP A CA 1
ATOM 703 C C . ASP A 1 86 ? 14.142 -14.829 -11.587 1.00 92.19 86 ASP A C 1
ATOM 705 O O . ASP A 1 86 ? 14.606 -15.400 -12.573 1.00 92.19 86 ASP A O 1
ATOM 709 N N . GLN A 1 87 ? 13.770 -15.508 -10.497 1.00 94.62 87 GLN A N 1
ATOM 710 C CA . GLN A 1 87 ? 13.929 -16.958 -10.348 1.00 94.62 87 GLN A CA 1
ATOM 711 C C . GLN A 1 87 ? 13.096 -17.748 -11.367 1.00 94.62 87 GLN A C 1
ATOM 713 O O . GLN A 1 87 ? 13.552 -18.774 -11.875 1.00 94.62 87 GLN A O 1
ATOM 718 N N . PHE A 1 88 ? 11.877 -17.291 -11.651 1.00 93.12 88 PHE A N 1
ATOM 719 C CA . PHE A 1 88 ? 10.951 -17.957 -12.568 1.00 93.12 88 PHE A CA 1
ATOM 720 C C . PHE A 1 88 ? 10.993 -17.395 -13.994 1.00 93.12 88 PHE A C 1
ATOM 722 O O . PHE A 1 88 ? 10.223 -17.847 -14.840 1.00 93.12 88 PHE A O 1
ATOM 729 N N . MET A 1 89 ? 11.894 -16.448 -14.282 1.00 89.44 89 MET A N 1
ATOM 730 C CA . MET A 1 89 ? 12.037 -15.800 -15.593 1.00 89.44 89 MET A CA 1
ATOM 731 C C . MET A 1 89 ? 10.728 -15.163 -16.095 1.00 89.44 89 MET A C 1
ATOM 733 O O . MET A 1 89 ? 10.442 -15.159 -17.295 1.00 89.44 89 MET A O 1
ATOM 737 N N . ILE A 1 90 ? 9.931 -14.624 -15.171 1.00 84.56 90 ILE A N 1
ATOM 738 C CA . ILE A 1 90 ? 8.668 -13.942 -15.462 1.00 84.56 90 ILE A CA 1
ATOM 739 C C . ILE A 1 90 ? 9.007 -12.491 -15.819 1.00 84.56 90 ILE A C 1
ATOM 741 O O . ILE A 1 90 ? 9.584 -11.773 -15.001 1.00 84.56 90 ILE A O 1
ATOM 745 N N . ARG A 1 91 ? 8.690 -12.082 -17.052 1.00 67.00 91 ARG A N 1
ATOM 746 C CA . ARG A 1 91 ? 8.915 -10.727 -17.579 1.00 67.00 91 ARG A CA 1
ATOM 747 C C . ARG A 1 91 ? 7.611 -9.976 -17.769 1.00 67.00 91 ARG A C 1
ATOM 749 O O . ARG A 1 91 ? 6.646 -10.616 -18.240 1.00 67.00 91 ARG A O 1
#

Radius of gyration: 14.89 Å; chains: 1; bounding box: 33×38×29 Å

Secondary structure (DSSP, 8-state):
--------TTS-HHHHHHHHTTT--S-EEE--GGGGS-THHHHHHHHH--EEE-PPPTTSTT--PPPHHHHHHHHHHHHHHHHHHHHHT--

Foldseek 3Di:
DDDDDDDPPPDDVLVVLVVCLVVDADEEAEDEPVVVPDPSVVVSCVPGVYHYDYQDDPPDPPHDDDDPVSVVVVVVVVVVVVVVCVVVVPD